Protein AF-C6GJY7-F1 (afdb_monomer_lite)

Structure (mmCIF, N/CA/C/O backbone):
data_AF-C6GJY7-F1
#
_entry.id   AF-C6GJY7-F1
#
loop_
_atom_site.grou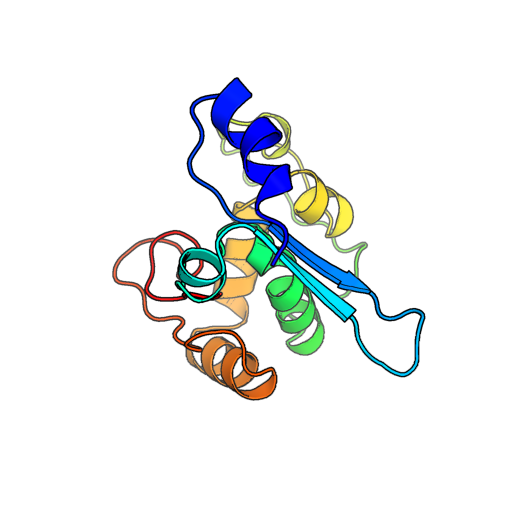p_PDB
_atom_site.id
_atom_site.type_symbol
_atom_site.label_atom_id
_atom_site.label_alt_id
_atom_site.label_comp_id
_atom_site.label_asym_id
_atom_site.label_entity_id
_atom_site.label_seq_id
_atom_site.pdbx_PDB_ins_code
_atom_site.Cartn_x
_atom_site.Cartn_y
_atom_site.Cartn_z
_atom_site.occupancy
_atom_site.B_iso_or_equiv
_atom_site.auth_seq_id
_atom_site.auth_comp_id
_atom_site.auth_asym_id
_atom_site.auth_atom_id
_atom_site.pdbx_PDB_model_num
ATOM 1 N N . GLU A 1 1 ? 12.214 -7.910 -22.370 1.00 93.56 1 GLU A N 1
ATOM 2 C CA . GLU A 1 1 ? 12.746 -6.709 -21.685 1.00 93.56 1 GLU A CA 1
ATOM 3 C C . GLU A 1 1 ? 12.557 -5.483 -22.582 1.00 93.56 1 GLU A C 1
ATOM 5 O O . GLU A 1 1 ? 12.608 -5.636 -23.795 1.00 93.56 1 GLU A O 1
ATOM 10 N N . ARG A 1 2 ? 12.294 -4.304 -22.004 1.00 96.69 2 ARG A N 1
ATOM 11 C CA . ARG A 1 2 ? 12.066 -3.007 -22.670 1.00 96.69 2 ARG A CA 1
ATOM 12 C C . ARG A 1 2 ? 13.124 -1.992 -22.242 1.00 96.69 2 ARG A C 1
ATOM 14 O O . ARG A 1 2 ? 12.848 -1.030 -21.528 1.00 96.69 2 ARG A O 1
ATOM 21 N N . SER A 1 3 ? 14.373 -2.240 -22.628 1.00 96.75 3 SER A N 1
ATOM 22 C CA . SER A 1 3 ? 15.509 -1.372 -22.282 1.00 96.75 3 SER A CA 1
ATOM 23 C C . SER A 1 3 ? 15.361 0.054 -22.837 1.00 96.75 3 SER A C 1
ATOM 25 O O . SER A 1 3 ? 15.892 0.997 -22.249 1.00 96.75 3 SER A O 1
ATOM 27 N N . ASP A 1 4 ? 14.575 0.224 -23.905 1.00 97.69 4 ASP A N 1
ATOM 28 C CA . ASP A 1 4 ? 14.211 1.503 -24.519 1.00 97.69 4 ASP A CA 1
ATOM 29 C C . ASP A 1 4 ? 13.449 2.449 -23.575 1.00 97.69 4 ASP A C 1
ATOM 31 O O . ASP A 1 4 ? 13.483 3.666 -23.761 1.00 97.69 4 ASP A O 1
ATOM 35 N N . TRP A 1 5 ? 12.806 1.926 -22.526 1.00 98.25 5 TRP A N 1
ATOM 36 C CA . TRP A 1 5 ? 12.093 2.730 -21.528 1.00 98.25 5 TRP A CA 1
ATOM 37 C C . TRP A 1 5 ? 13.011 3.451 -20.540 1.00 98.25 5 TRP A C 1
ATOM 39 O O . TRP A 1 5 ? 12.554 4.355 -19.842 1.00 98.25 5 TRP A O 1
ATOM 49 N N . ARG A 1 6 ? 14.316 3.136 -20.532 1.00 97.88 6 ARG A N 1
ATOM 50 C CA . ARG A 1 6 ? 15.324 3.829 -19.711 1.00 97.88 6 ARG A CA 1
ATOM 51 C C . ARG A 1 6 ? 15.226 5.347 -19.819 1.00 97.88 6 ARG A C 1
ATOM 53 O O . ARG A 1 6 ? 15.366 6.032 -18.810 1.00 97.88 6 ARG A O 1
ATOM 60 N N . LYS A 1 7 ? 14.956 5.858 -21.025 1.00 97.69 7 LYS A N 1
ATOM 61 C CA . LYS A 1 7 ? 14.865 7.296 -21.309 1.00 97.69 7 LYS A CA 1
ATOM 62 C C . LYS A 1 7 ? 13.899 8.032 -20.374 1.00 97.69 7 LYS A C 1
ATOM 64 O O . LYS A 1 7 ? 1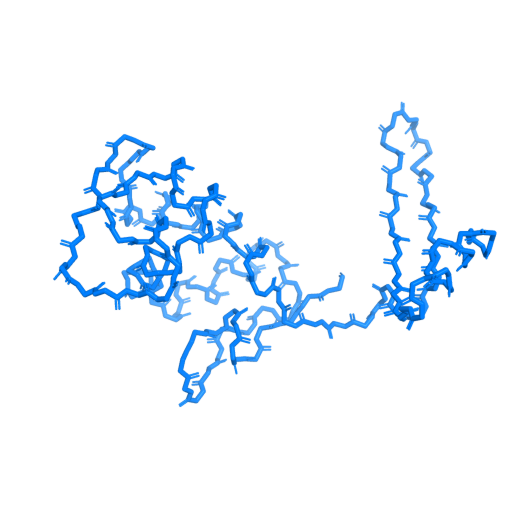4.258 9.091 -19.878 1.00 97.69 7 LYS A O 1
ATOM 69 N N . PHE A 1 8 ? 12.751 7.429 -20.050 1.00 97.56 8 PHE A N 1
ATOM 70 C CA . PHE A 1 8 ? 11.727 8.041 -19.196 1.00 97.56 8 PHE A CA 1
ATOM 71 C C . PHE A 1 8 ? 12.171 8.175 -17.736 1.00 97.56 8 PHE A C 1
ATOM 73 O O . PHE A 1 8 ? 11.722 9.070 -17.035 1.00 97.56 8 PHE A O 1
ATOM 80 N N . PHE A 1 9 ? 13.060 7.297 -17.264 1.00 97.75 9 PHE A N 1
ATOM 81 C CA . PHE A 1 9 ? 13.617 7.386 -15.913 1.00 97.75 9 PHE A CA 1
ATOM 82 C C . PHE A 1 9 ? 14.833 8.316 -15.875 1.00 97.75 9 PHE A C 1
ATOM 84 O O . PHE A 1 9 ? 14.979 9.111 -14.948 1.00 97.75 9 PHE A O 1
ATOM 91 N N . SER A 1 10 ? 15.700 8.239 -16.891 1.00 97.19 10 SER A N 1
ATOM 92 C CA . SER A 1 10 ? 16.905 9.069 -16.984 1.00 97.19 10 SER A CA 1
ATOM 93 C C . SER A 1 10 ? 16.596 10.560 -17.114 1.00 97.19 10 SER A C 1
ATOM 95 O O . SER A 1 10 ? 17.326 11.356 -16.531 1.00 97.19 10 SER A O 1
ATOM 97 N N . GLU A 1 11 ? 15.510 10.928 -17.799 1.00 97.88 11 GLU A N 1
ATOM 98 C CA . GLU A 1 11 ? 15.027 12.313 -17.908 1.00 97.88 11 GLU A CA 1
ATOM 99 C C . GLU A 1 11 ? 14.854 12.991 -16.537 1.00 97.88 11 GLU A C 1
ATOM 101 O O . GLU A 1 11 ? 15.215 14.152 -16.370 1.00 97.88 11 GLU A O 1
ATOM 106 N N . PHE A 1 12 ? 14.402 12.240 -15.530 1.00 97.75 12 PHE A N 1
ATOM 107 C CA . PHE A 1 12 ? 14.164 12.737 -14.170 1.00 97.75 12 PHE A CA 1
ATOM 108 C C . PHE A 1 12 ? 15.242 12.306 -13.167 1.00 97.75 12 PHE A C 1
ATOM 110 O O . PHE A 1 12 ? 15.030 12.395 -11.960 1.00 97.75 12 PHE A O 1
ATOM 117 N N . GLN A 1 13 ? 16.385 11.792 -13.641 1.00 97.81 13 GLN A N 1
ATOM 118 C CA . GLN A 1 13 ? 17.453 11.235 -12.795 1.00 97.81 13 GLN A CA 1
ATOM 119 C C . GLN A 1 13 ? 16.954 10.148 -11.818 1.00 97.81 13 GLN A C 1
ATOM 121 O O . GLN A 1 13 ? 17.523 9.926 -10.747 1.00 97.81 13 GLN A O 1
ATOM 126 N N . ALA A 1 14 ? 15.889 9.438 -12.193 1.00 97.31 14 ALA A N 1
ATOM 127 C CA . ALA A 1 14 ? 15.239 8.444 -11.357 1.00 97.31 14 ALA A CA 1
ATOM 128 C C . ALA A 1 14 ? 15.814 7.038 -11.587 1.00 97.31 14 ALA A C 1
ATOM 130 O O . ALA A 1 14 ? 16.240 6.674 -12.685 1.00 97.31 14 ALA A O 1
ATOM 131 N N . LYS A 1 15 ? 15.773 6.203 -10.542 1.00 96.50 15 LYS A N 1
ATOM 132 C CA . LYS A 1 15 ? 16.052 4.761 -10.624 1.00 96.50 15 LYS A CA 1
ATOM 133 C C . LYS A 1 15 ? 14.769 3.991 -10.335 1.00 96.50 15 LYS A C 1
ATOM 135 O O . LYS A 1 15 ? 14.312 3.967 -9.193 1.00 96.50 15 LYS A O 1
ATOM 140 N N . GLY A 1 16 ? 14.211 3.344 -11.351 1.00 96.69 16 GLY A N 1
ATOM 141 C CA . GLY A 1 16 ? 12.940 2.636 -11.245 1.00 96.69 16 GLY A CA 1
ATOM 142 C C . GLY A 1 16 ? 12.823 1.471 -12.218 1.00 96.69 16 GLY A C 1
ATOM 143 O O . GLY A 1 16 ? 13.732 1.191 -12.992 1.00 96.69 16 GLY A O 1
ATOM 144 N N . THR A 1 17 ? 11.695 0.782 -12.125 1.00 98.06 17 THR A N 1
ATOM 145 C CA . THR A 1 17 ? 11.286 -0.324 -12.993 1.00 98.06 17 THR A CA 1
ATOM 146 C C . THR A 1 17 ? 9.827 -0.093 -13.357 1.00 98.06 17 THR A C 1
ATOM 148 O O . THR A 1 17 ? 9.097 0.564 -12.613 1.00 98.06 17 THR A O 1
ATOM 151 N N . ILE A 1 18 ? 9.410 -0.608 -14.505 1.00 97.75 18 ILE A N 1
ATOM 152 C CA . ILE A 1 18 ? 8.001 -0.700 -14.867 1.00 97.75 18 ILE A CA 1
ATOM 153 C C . ILE A 1 18 ? 7.762 -2.088 -15.451 1.00 97.75 18 ILE A C 1
ATOM 155 O O . ILE A 1 18 ? 8.563 -2.599 -16.241 1.00 97.75 18 ILE A O 1
ATOM 159 N N . VAL A 1 19 ? 6.657 -2.686 -15.025 1.00 97.31 19 VAL A N 1
ATOM 160 C CA . VAL A 1 19 ? 6.171 -3.986 -15.469 1.00 97.31 19 VAL A CA 1
ATOM 161 C C . VAL A 1 19 ? 4.796 -3.756 -16.075 1.00 97.31 19 VAL A C 1
ATOM 163 O O . VAL A 1 19 ? 3.924 -3.179 -15.430 1.00 97.31 19 VAL A O 1
ATOM 166 N N . VAL A 1 20 ? 4.606 -4.191 -17.315 1.00 96.88 20 VAL A N 1
ATOM 167 C CA . VAL A 1 20 ? 3.308 -4.190 -17.990 1.00 96.88 20 VAL A CA 1
ATOM 168 C C . VAL A 1 20 ? 2.989 -5.625 -18.370 1.00 96.88 20 VAL A C 1
ATOM 170 O O . VAL A 1 20 ? 3.742 -6.255 -19.115 1.00 96.88 20 VAL A O 1
ATOM 173 N N . ALA A 1 21 ? 1.880 -6.124 -17.838 1.00 94.75 21 ALA A N 1
ATOM 174 C CA . ALA A 1 21 ? 1.296 -7.391 -18.234 1.00 94.75 21 ALA A CA 1
ATOM 175 C C . ALA A 1 21 ? 0.172 -7.112 -19.236 1.00 94.75 21 ALA A C 1
ATOM 177 O O . ALA A 1 21 ? -0.799 -6.433 -18.902 1.00 94.75 21 ALA A O 1
ATOM 178 N N . ASP A 1 22 ? 0.328 -7.583 -20.470 1.00 93.62 22 ASP A N 1
ATOM 179 C CA . ASP A 1 22 ? -0.725 -7.509 -21.477 1.00 93.62 22 ASP A CA 1
ATOM 180 C C . ASP A 1 22 ? -1.571 -8.785 -21.434 1.00 93.62 22 ASP A C 1
ATOM 182 O O . ASP A 1 22 ? -1.154 -9.836 -21.914 1.00 93.62 22 ASP A O 1
ATOM 186 N N . GLU A 1 23 ? -2.754 -8.678 -20.831 1.00 93.44 23 GLU A N 1
ATOM 187 C CA . GLU A 1 23 ? -3.694 -9.793 -20.636 1.00 93.44 23 GLU A CA 1
ATOM 188 C C . GLU A 1 23 ? -4.729 -9.909 -21.774 1.00 93.44 23 GLU A C 1
ATOM 190 O O . GLU A 1 23 ? -5.721 -10.622 -21.646 1.00 93.44 23 GLU A O 1
ATOM 195 N N . ARG A 1 24 ? -4.567 -9.166 -22.881 1.00 92.31 24 ARG A N 1
ATOM 196 C CA . ARG A 1 24 ? -5.533 -9.180 -24.000 1.00 92.31 24 ARG A CA 1
ATOM 197 C C . ARG A 1 24 ? -5.386 -10.404 -24.905 1.00 92.31 24 ARG A C 1
ATOM 199 O O . ARG A 1 24 ? -6.323 -10.738 -25.625 1.00 92.31 24 ARG A O 1
ATOM 206 N N . GLN A 1 25 ? -4.205 -11.014 -24.918 1.00 85.00 25 GLN A N 1
ATOM 207 C CA . GLN A 1 25 ? -3.857 -12.167 -25.750 1.00 85.00 25 GLN A CA 1
ATOM 208 C C . GLN A 1 25 ? -3.764 -13.429 -24.882 1.00 85.00 25 GLN A C 1
ATOM 210 O O . GLN A 1 25 ? -3.520 -13.347 -23.679 1.00 85.00 25 GLN A O 1
ATOM 215 N N . ALA A 1 26 ? -3.943 -14.605 -25.493 1.00 78.56 26 ALA A N 1
ATOM 216 C CA . ALA A 1 26 ? -3.796 -15.882 -24.789 1.00 78.56 26 ALA A CA 1
ATOM 217 C C . ALA A 1 26 ? -2.343 -16.134 -24.344 1.00 78.56 26 ALA A C 1
ATOM 219 O O . ALA A 1 26 ? -2.108 -16.770 -23.315 1.00 78.56 26 ALA A O 1
ATOM 220 N N . ASP A 1 27 ? -1.366 -15.615 -25.092 1.00 80.00 27 ASP A N 1
ATOM 221 C CA . ASP A 1 27 ? 0.022 -15.521 -24.669 1.00 80.00 27 ASP A CA 1
ATOM 222 C C . ASP A 1 27 ? 0.241 -14.213 -23.897 1.00 80.00 27 ASP A C 1
ATOM 224 O O . ASP A 1 27 ? 0.366 -13.122 -24.448 1.00 80.00 27 ASP A O 1
ATOM 228 N N . ARG A 1 28 ? 0.289 -14.326 -22.570 1.00 80.75 28 ARG A N 1
ATOM 229 C CA . ARG A 1 28 ? 0.553 -13.193 -21.683 1.00 80.75 28 ARG A CA 1
ATOM 230 C C . ARG A 1 28 ? 1.922 -12.581 -21.990 1.00 80.75 28 ARG A C 1
ATOM 232 O O . ARG A 1 28 ? 2.960 -13.104 -21.574 1.00 80.75 28 ARG A O 1
ATOM 239 N N . ALA A 1 29 ? 1.934 -11.445 -22.679 1.00 88.75 29 ALA A N 1
ATOM 240 C CA . ALA A 1 29 ? 3.163 -10.719 -22.955 1.00 88.75 29 ALA A CA 1
ATOM 241 C C . ALA A 1 29 ? 3.556 -9.870 -21.736 1.00 88.75 29 ALA A C 1
ATOM 243 O O . ALA A 1 29 ? 2.857 -8.932 -21.350 1.00 88.75 29 ALA A O 1
ATOM 244 N N . MET A 1 30 ? 4.711 -10.185 -21.141 1.00 94.06 30 MET A N 1
ATOM 245 C CA . MET A 1 30 ? 5.296 -9.414 -20.041 1.00 94.06 30 MET A CA 1
ATOM 246 C C . MET A 1 30 ? 6.368 -8.458 -20.565 1.00 94.06 30 MET A C 1
ATOM 248 O O . MET A 1 30 ? 7.460 -8.862 -20.979 1.00 94.06 30 MET A O 1
ATOM 252 N N . LEU A 1 31 ? 6.077 -7.163 -20.514 1.00 95.88 31 LEU A N 1
ATOM 253 C CA . LEU A 1 31 ? 6.996 -6.097 -20.895 1.00 95.88 31 LEU A CA 1
ATOM 254 C C . LEU A 1 31 ? 7.614 -5.499 -19.629 1.00 95.88 31 LEU A C 1
ATOM 256 O O . LEU A 1 31 ? 6.912 -4.937 -18.794 1.00 95.88 31 LEU A O 1
ATOM 260 N N . VAL A 1 32 ? 8.933 -5.624 -19.476 1.00 97.75 32 VAL A N 1
ATOM 261 C CA . VAL A 1 32 ? 9.636 -5.236 -18.241 1.00 97.75 32 VAL A CA 1
ATOM 262 C C . VAL A 1 32 ? 10.848 -4.373 -18.554 1.00 97.75 32 VAL A C 1
ATOM 264 O O . VAL A 1 32 ? 11.679 -4.772 -19.370 1.00 97.75 32 VAL A O 1
ATOM 267 N N . PHE A 1 33 ? 10.981 -3.237 -17.872 1.00 98.31 33 PHE A N 1
ATOM 268 C CA . PHE A 1 33 ? 12.217 -2.454 -17.799 1.00 98.31 33 PHE A CA 1
ATOM 269 C C . PHE A 1 33 ? 12.887 -2.656 -16.437 1.00 98.31 33 PHE A C 1
ATOM 271 O O . PHE A 1 33 ? 12.215 -2.540 -15.419 1.00 98.31 33 PHE A O 1
ATOM 278 N N . ASP A 1 34 ? 14.193 -2.935 -16.415 1.00 97.75 34 ASP A N 1
ATOM 279 C CA . ASP A 1 34 ? 14.949 -3.328 -15.212 1.00 97.75 34 ASP A CA 1
ATOM 280 C C . ASP A 1 34 ? 14.345 -4.570 -14.511 1.00 97.75 34 ASP A C 1
ATOM 282 O O . ASP A 1 34 ? 13.736 -4.477 -13.438 1.00 97.75 34 ASP A O 1
ATOM 286 N N . PRO A 1 35 ? 14.488 -5.768 -15.118 1.00 97.19 35 PRO A N 1
ATOM 287 C CA . PRO A 1 35 ? 13.931 -6.999 -14.563 1.00 97.19 35 PRO A CA 1
ATOM 288 C C . PRO A 1 35 ? 14.554 -7.390 -13.218 1.00 97.19 35 PRO A C 1
ATOM 290 O O . PRO A 1 35 ? 13.906 -8.075 -12.426 1.00 97.19 35 PRO A O 1
ATOM 293 N N . VAL A 1 36 ? 15.783 -6.952 -12.929 1.00 97.31 36 VAL A N 1
ATOM 294 C CA . VAL A 1 36 ? 16.429 -7.190 -11.631 1.00 97.31 36 VAL A CA 1
ATOM 295 C C . VAL A 1 36 ? 15.683 -6.433 -10.539 1.00 97.31 36 VAL A C 1
ATOM 29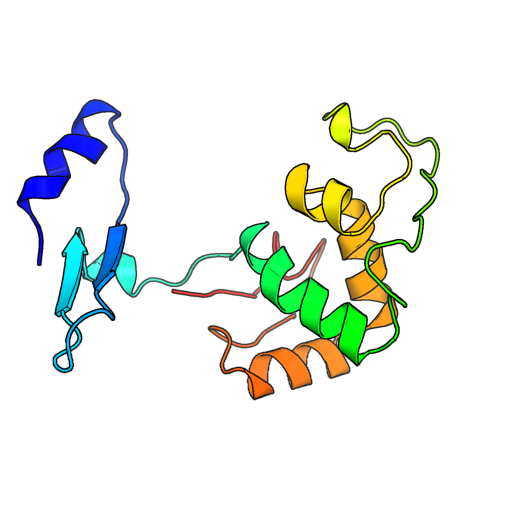7 O O . VAL A 1 36 ? 15.301 -7.032 -9.533 1.00 97.31 36 VAL A O 1
ATOM 300 N N . ARG A 1 37 ? 15.402 -5.141 -10.748 1.00 97.88 37 ARG A N 1
ATOM 301 C CA . ARG A 1 37 ? 14.625 -4.351 -9.790 1.00 97.88 37 ARG A CA 1
ATOM 302 C C . ARG A 1 37 ? 13.174 -4.817 -9.692 1.00 97.88 37 ARG A C 1
ATOM 304 O O . ARG A 1 37 ? 12.649 -4.807 -8.585 1.00 97.88 37 ARG A O 1
ATOM 311 N N . SER A 1 38 ? 12.559 -5.279 -10.786 1.00 97.69 38 SER A N 1
ATOM 312 C CA . SER A 1 38 ? 11.178 -5.803 -10.762 1.00 97.69 38 SER A CA 1
ATOM 313 C C . SER A 1 38 ? 10.978 -6.984 -9.804 1.00 97.69 38 SER A C 1
ATOM 315 O O . SER A 1 38 ? 9.880 -7.203 -9.321 1.00 97.69 38 SER A O 1
ATOM 317 N N . LYS A 1 39 ? 12.045 -7.731 -9.494 1.00 97.62 39 LYS A N 1
ATOM 318 C CA . LYS A 1 39 ? 12.019 -8.876 -8.570 1.00 97.62 39 LYS A CA 1
ATOM 319 C C . LYS A 1 39 ? 12.443 -8.509 -7.148 1.00 97.62 39 LYS A C 1
ATOM 321 O O . LYS A 1 39 ? 12.446 -9.360 -6.261 1.00 97.62 39 LYS A O 1
ATOM 326 N N . LYS A 1 40 ? 12.870 -7.264 -6.921 1.00 98.38 40 LYS A N 1
ATOM 327 C CA . LYS A 1 40 ? 13.277 -6.796 -5.599 1.00 98.38 40 LYS A CA 1
ATOM 328 C C . LYS A 1 40 ? 12.039 -6.367 -4.826 1.00 98.38 40 LYS A C 1
ATOM 330 O O . LYS A 1 40 ? 11.285 -5.520 -5.288 1.00 98.38 40 LYS A O 1
ATOM 335 N N . ARG A 1 41 ? 11.865 -6.925 -3.628 1.00 98.06 41 ARG A N 1
ATOM 336 C CA . ARG A 1 41 ? 10.746 -6.575 -2.753 1.00 98.06 41 ARG A CA 1
ATOM 337 C C . ARG A 1 41 ? 10.970 -5.225 -2.072 1.00 98.06 41 ARG A C 1
ATOM 339 O O . ARG A 1 41 ? 12.084 -4.923 -1.639 1.00 98.06 41 ARG A O 1
ATOM 346 N N . TYR A 1 42 ? 9.900 -4.452 -1.955 1.00 98.06 42 TYR A N 1
ATOM 347 C CA . TYR A 1 42 ? 9.838 -3.169 -1.257 1.00 98.06 42 TYR A CA 1
ATOM 348 C C . TYR A 1 42 ? 8.613 -3.128 -0.344 1.00 98.06 42 TYR A C 1
ATOM 350 O O . TYR A 1 42 ? 7.662 -3.884 -0.553 1.00 98.06 42 TYR A O 1
ATOM 358 N N . SER A 1 43 ? 8.625 -2.222 0.638 1.00 97.94 43 SER A N 1
ATOM 359 C CA . SER A 1 43 ? 7.418 -1.888 1.397 1.00 97.94 43 SER A CA 1
ATOM 360 C C . SER A 1 43 ? 6.306 -1.476 0.420 1.00 97.94 43 SER A C 1
ATOM 362 O O . SER A 1 43 ? 6.555 -0.635 -0.454 1.00 97.94 43 SER A O 1
ATOM 364 N N . PRO A 1 44 ? 5.098 -2.064 0.511 1.00 98.38 44 PRO A N 1
ATOM 365 C CA . PRO A 1 44 ? 4.006 -1.723 -0.395 1.00 98.38 44 PRO A CA 1
ATOM 366 C C . PRO A 1 44 ? 3.481 -0.301 -0.157 1.00 98.38 44 PRO A C 1
ATOM 368 O O . PRO A 1 44 ? 2.844 0.277 -1.046 1.00 98.38 44 PRO A O 1
ATOM 371 N N . ALA A 1 45 ? 3.719 0.269 1.029 1.00 98.44 45 ALA A N 1
ATOM 372 C CA . ALA A 1 45 ? 3.167 1.545 1.452 1.00 98.44 45 ALA A CA 1
ATOM 373 C C . ALA A 1 45 ? 1.659 1.613 1.141 1.00 98.44 45 ALA A C 1
ATOM 375 O O . ALA A 1 45 ? 0.898 0.676 1.386 1.00 98.44 45 ALA A O 1
ATOM 376 N N . SER A 1 46 ? 1.200 2.715 0.552 1.00 98.31 46 SER A N 1
ATOM 377 C CA . SER A 1 46 ? -0.226 2.926 0.292 1.00 98.31 46 SER A CA 1
ATOM 378 C C . SER A 1 46 ? -0.830 2.030 -0.793 1.00 98.31 46 SER A C 1
ATOM 380 O O . SER A 1 46 ? -2.053 1.977 -0.884 1.00 98.31 46 SER A O 1
ATOM 382 N N . THR A 1 47 ? -0.035 1.280 -1.567 1.00 98.62 47 THR A N 1
ATOM 383 C CA . THR A 1 47 ? -0.597 0.271 -2.489 1.00 98.62 47 THR A CA 1
ATOM 384 C C . THR A 1 47 ? -1.290 -0.866 -1.728 1.00 98.62 47 THR A C 1
ATOM 386 O O . THR A 1 47 ? -2.258 -1.442 -2.221 1.00 98.62 47 THR A O 1
ATOM 389 N N . PHE A 1 48 ? -0.889 -1.107 -0.471 1.00 98.69 48 PHE A N 1
ATOM 390 C CA . PHE A 1 48 ? -1.502 -2.103 0.409 1.00 98.69 48 PHE A CA 1
ATOM 391 C C . PHE A 1 48 ? -2.963 -1.796 0.767 1.00 98.69 48 PHE A C 1
ATOM 393 O O . PHE A 1 48 ? -3.704 -2.689 1.166 1.00 98.69 48 PHE A O 1
ATOM 400 N N . LYS A 1 49 ? -3.429 -0.557 0.572 1.00 98.75 49 LYS A N 1
ATOM 401 C CA . LYS A 1 49 ? -4.832 -0.187 0.804 1.00 98.75 49 LYS A CA 1
ATOM 402 C C . LYS A 1 49 ? -5.814 -1.045 -0.004 1.00 98.75 49 LYS A C 1
ATOM 404 O O . LYS A 1 49 ? -6.936 -1.258 0.449 1.00 98.75 49 LYS A O 1
ATOM 409 N N . ILE A 1 50 ? -5.390 -1.574 -1.155 1.00 98.75 50 ILE A N 1
ATOM 410 C CA . ILE A 1 50 ? -6.199 -2.472 -1.990 1.00 98.75 50 ILE A CA 1
ATOM 411 C C . ILE A 1 50 ? -6.524 -3.777 -1.236 1.00 98.75 50 ILE A C 1
ATOM 413 O O . ILE A 1 50 ? -7.694 -3.971 -0.898 1.00 98.75 50 ILE A O 1
ATOM 417 N N . PRO A 1 51 ? -5.553 -4.656 -0.901 1.00 98.50 51 PRO A N 1
ATOM 418 C CA . PRO A 1 51 ? -5.854 -5.863 -0.131 1.00 98.50 51 PRO A CA 1
ATOM 419 C C . PRO A 1 51 ? -6.387 -5.547 1.271 1.00 98.50 51 PRO A C 1
ATOM 421 O O . PRO A 1 51 ? -7.282 -6.240 1.742 1.00 98.50 51 PRO A O 1
ATOM 424 N N . HIS A 1 52 ? -5.921 -4.476 1.921 1.00 98.62 52 HIS A N 1
ATOM 425 C CA . HIS A 1 52 ? -6.377 -4.130 3.268 1.00 98.62 52 HIS A CA 1
ATOM 426 C C . HIS A 1 52 ? -7.880 -3.798 3.313 1.00 98.62 52 HIS A C 1
ATOM 428 O O . HIS A 1 52 ? -8.563 -4.200 4.250 1.00 98.62 52 HIS A O 1
ATOM 434 N N . THR A 1 53 ? -8.421 -3.151 2.273 1.00 98.69 53 THR A N 1
ATOM 435 C CA . THR A 1 53 ? -9.872 -2.913 2.150 1.00 98.69 53 THR A CA 1
ATOM 436 C C . THR A 1 53 ? -10.647 -4.223 2.015 1.00 98.69 53 THR A C 1
ATOM 438 O O . THR A 1 53 ? -11.674 -4.396 2.667 1.00 98.69 53 THR A O 1
ATOM 441 N N . LEU A 1 54 ? -10.141 -5.174 1.220 1.00 98.69 54 LEU A N 1
ATOM 442 C CA . LEU A 1 54 ? -10.754 -6.501 1.094 1.00 98.69 54 LEU A CA 1
ATOM 443 C C . LEU A 1 54 ? -10.754 -7.241 2.437 1.00 98.69 54 LEU A C 1
ATOM 445 O O . LEU A 1 54 ? -11.749 -7.867 2.792 1.00 98.69 54 LEU A O 1
ATOM 449 N N . PHE A 1 55 ? -9.663 -7.141 3.200 1.00 98.56 55 PHE A N 1
ATOM 450 C CA . PHE A 1 55 ? -9.562 -7.765 4.520 1.00 98.56 55 PHE A CA 1
ATOM 451 C C . PHE A 1 55 ? -10.519 -7.116 5.515 1.00 98.56 55 PHE A C 1
ATOM 453 O O . PHE A 1 55 ? -11.145 -7.826 6.292 1.00 98.56 55 PHE A O 1
ATOM 460 N N . ALA A 1 56 ? -10.660 -5.789 5.482 1.00 98.62 56 ALA A N 1
ATOM 461 C CA . ALA A 1 56 ? -11.566 -5.062 6.362 1.00 98.62 56 ALA A CA 1
ATOM 462 C C . ALA A 1 56 ? -13.035 -5.431 6.101 1.00 98.62 56 ALA A C 1
ATOM 464 O O . ALA A 1 56 ? -13.777 -5.661 7.054 1.00 98.62 56 ALA A O 1
ATOM 465 N N . LEU A 1 57 ? -13.432 -5.547 4.828 1.00 98.62 57 LEU A N 1
ATOM 466 C CA . LEU A 1 57 ? -14.773 -5.988 4.432 1.00 98.62 57 LEU A CA 1
ATOM 467 C C . LEU A 1 57 ? -15.038 -7.438 4.863 1.00 98.62 57 LEU A C 1
ATOM 469 O O . LEU A 1 57 ? -16.028 -7.706 5.537 1.00 98.62 57 LEU A O 1
ATOM 473 N N . ASP A 1 58 ? -14.133 -8.370 4.540 1.00 98.50 58 ASP A N 1
ATOM 474 C CA . ASP A 1 58 ? -14.278 -9.789 4.911 1.00 98.50 58 ASP A CA 1
ATOM 475 C C . ASP A 1 58 ? -14.261 -9.990 6.435 1.00 98.50 58 ASP A C 1
ATOM 477 O O . ASP A 1 58 ? -14.946 -10.857 6.976 1.00 98.50 58 ASP A O 1
ATOM 481 N N . ALA A 1 59 ? -13.503 -9.161 7.155 1.00 97.94 59 ALA A N 1
ATOM 482 C CA . ALA A 1 59 ? -13.436 -9.211 8.603 1.00 97.94 59 ALA A CA 1
ATOM 483 C C . ALA A 1 59 ? -14.626 -8.560 9.314 1.00 97.94 59 ALA A C 1
ATOM 485 O O . ALA A 1 59 ? -14.737 -8.752 10.524 1.00 97.94 59 ALA A O 1
ATOM 486 N N . GLY A 1 60 ? -15.473 -7.810 8.602 1.00 97.81 60 GLY A N 1
ATOM 487 C CA . GLY A 1 60 ? -16.534 -6.997 9.196 1.00 97.81 60 GLY A CA 1
ATOM 488 C C . GLY A 1 60 ? -16.035 -5.734 9.910 1.00 97.81 60 GLY A C 1
ATOM 489 O O . GLY A 1 60 ? -16.810 -5.100 10.618 1.00 97.81 60 GLY A O 1
ATOM 490 N N . ALA A 1 61 ? -14.768 -5.345 9.718 1.00 97.94 61 ALA A N 1
ATOM 491 C CA . ALA A 1 61 ? -14.202 -4.105 10.265 1.00 97.94 61 ALA A CA 1
ATOM 492 C C . ALA A 1 61 ? -14.801 -2.848 9.608 1.00 97.94 61 ALA A C 1
ATOM 494 O O . ALA A 1 61 ? -14.769 -1.749 10.163 1.00 97.94 61 ALA A O 1
ATOM 495 N N . VAL A 1 62 ? -15.363 -3.018 8.413 1.00 98.38 62 VAL A N 1
ATOM 496 C CA . VAL A 1 62 ? -16.189 -2.033 7.723 1.00 98.38 62 VAL A CA 1
ATOM 497 C C . VAL A 1 62 ? -17.383 -2.746 7.102 1.00 98.38 62 VAL A C 1
ATOM 499 O O . VAL A 1 62 ? -17.240 -3.825 6.530 1.00 98.38 62 VAL A O 1
ATOM 502 N N . ARG A 1 63 ? -18.568 -2.148 7.230 1.00 98.25 63 ARG A N 1
ATOM 503 C CA . ARG A 1 63 ? -19.819 -2.707 6.710 1.00 98.25 63 ARG A CA 1
ATOM 504 C C . ARG A 1 63 ? -19.887 -2.629 5.187 1.00 98.25 63 ARG A C 1
ATOM 506 O O . ARG A 1 63 ? -20.219 -3.610 4.536 1.00 98.25 63 ARG A O 1
ATOM 513 N N . ASP A 1 64 ? -19.627 -1.445 4.648 1.00 98.44 64 ASP A N 1
ATOM 514 C CA . ASP A 1 64 ? -19.744 -1.106 3.232 1.00 98.44 64 ASP A CA 1
ATOM 515 C C . ASP A 1 64 ? -18.972 0.188 2.937 1.00 98.44 64 ASP A C 1
ATOM 517 O O . ASP A 1 64 ? -18.414 0.831 3.831 1.00 98.44 64 ASP A O 1
ATOM 521 N N . GLU A 1 65 ? -18.944 0.595 1.673 1.00 98.19 65 GLU A N 1
ATOM 522 C CA . GLU A 1 65 ? -18.271 1.809 1.227 1.00 98.19 65 GLU A CA 1
ATOM 523 C C . GLU A 1 65 ? -18.905 3.114 1.716 1.00 98.19 65 GLU A C 1
ATOM 525 O O . GLU A 1 65 ? -18.285 4.160 1.538 1.00 98.19 65 GLU A O 1
ATOM 530 N N . PHE A 1 66 ? -20.098 3.064 2.317 1.00 98.44 66 PHE A N 1
ATOM 531 C CA . PHE A 1 66 ? -20.836 4.226 2.818 1.00 98.44 66 PHE A CA 1
ATOM 532 C C . PHE A 1 66 ? -20.677 4.433 4.327 1.00 98.44 66 PHE A C 1
ATOM 534 O O . PHE A 1 66 ? -21.152 5.436 4.867 1.00 98.44 66 PHE A O 1
ATOM 541 N N . GLN A 1 67 ? -20.045 3.497 5.039 1.00 98.75 67 GLN A N 1
ATOM 542 C CA . GLN A 1 67 ? -19.736 3.680 6.450 1.00 98.75 67 GLN A CA 1
ATOM 543 C C . GLN A 1 67 ? -18.829 4.902 6.639 1.00 98.75 67 GLN A C 1
ATOM 545 O O . GLN A 1 67 ? -17.749 4.989 6.059 1.00 98.75 67 GLN A O 1
ATOM 550 N N . ILE A 1 68 ? -19.270 5.820 7.503 1.00 98.69 68 ILE A N 1
ATOM 551 C CA . ILE A 1 68 ? -18.521 7.027 7.842 1.00 98.69 68 ILE A CA 1
ATOM 552 C C . ILE A 1 68 ? -17.591 6.761 9.026 1.00 98.69 68 ILE A C 1
ATOM 554 O O . ILE A 1 68 ? -18.039 6.389 10.113 1.00 98.69 68 ILE A O 1
ATOM 558 N N . PHE A 1 69 ? -16.307 7.036 8.826 1.00 98.62 69 PHE A N 1
ATOM 559 C CA . PHE A 1 69 ? -15.286 7.141 9.859 1.00 98.62 69 PHE A CA 1
ATOM 560 C C . PHE A 1 69 ? -15.171 8.606 10.269 1.00 98.62 69 PHE A C 1
ATOM 562 O O . PHE A 1 69 ? -14.770 9.452 9.466 1.00 98.62 69 PHE A O 1
ATOM 569 N N . ARG A 1 70 ? -15.559 8.918 11.508 1.00 98.62 70 ARG A N 1
ATOM 570 C CA . ARG A 1 70 ? -15.512 10.290 12.018 1.00 98.62 70 ARG A CA 1
ATOM 571 C C . ARG A 1 70 ? -14.076 10.717 12.275 1.00 98.62 70 ARG A C 1
ATOM 573 O O . ARG A 1 70 ? -13.299 9.959 12.852 1.00 98.62 70 ARG A O 1
ATOM 580 N N . TRP A 1 71 ? -13.743 11.929 11.854 1.00 98.56 71 TRP A N 1
ATOM 581 C CA . TRP A 1 71 ? -12.457 12.533 12.146 1.00 98.56 71 TRP A CA 1
ATOM 582 C C . TRP A 1 71 ? -12.325 12.805 13.645 1.00 98.56 71 TRP A C 1
ATOM 584 O O . TRP A 1 71 ? -13.250 13.278 14.301 1.00 98.56 71 TRP A O 1
ATOM 594 N N . ASP A 1 72 ? -11.143 12.520 14.176 1.00 97.50 72 ASP A N 1
ATOM 595 C CA . ASP A 1 72 ? -10.783 12.694 15.584 1.00 97.50 72 ASP A CA 1
ATOM 596 C C . ASP A 1 72 ? -10.452 14.148 15.965 1.00 97.50 72 ASP A C 1
ATOM 598 O O . ASP A 1 72 ? -10.131 14.428 17.118 1.00 97.50 72 ASP A O 1
ATOM 602 N N . GLY A 1 73 ? -10.501 15.079 15.008 1.00 97.88 73 GLY A N 1
ATOM 603 C CA . GLY A 1 73 ? -10.113 16.476 15.208 1.00 97.88 73 GLY A CA 1
ATOM 604 C C . GLY A 1 73 ? -8.598 16.711 15.204 1.00 97.88 73 GLY A C 1
ATOM 605 O O . GLY A 1 73 ? -8.159 17.856 15.319 1.00 97.88 73 GLY A O 1
ATOM 606 N N . VAL A 1 74 ? -7.775 15.666 15.042 1.00 97.88 74 VAL A N 1
ATOM 607 C CA . VAL A 1 74 ? -6.315 15.800 14.982 1.00 97.88 74 VAL A CA 1
ATOM 608 C C . VAL A 1 74 ? -5.914 16.318 13.606 1.00 97.88 74 VAL A C 1
ATOM 610 O O . VAL A 1 74 ? -6.111 15.651 12.586 1.00 97.88 74 VAL A O 1
ATOM 613 N N . ASN A 1 75 ? -5.329 17.516 13.582 1.00 97.56 75 ASN A N 1
ATOM 614 C CA . ASN A 1 75 ? -4.832 18.139 12.363 1.00 97.56 75 ASN A CA 1
ATOM 615 C C . ASN A 1 75 ? -3.539 17.453 11.892 1.00 97.56 75 ASN A C 1
ATOM 617 O O . ASN A 1 75 ? -2.490 17.560 12.526 1.00 97.56 75 ASN A O 1
ATOM 621 N N . ARG A 1 76 ? -3.634 16.747 10.766 1.00 96.94 76 ARG A N 1
ATOM 622 C CA . ARG A 1 76 ? -2.537 16.072 10.070 1.00 96.94 76 ARG A CA 1
ATOM 623 C C . ARG A 1 76 ? -2.035 16.946 8.920 1.00 96.94 76 ARG A C 1
ATOM 625 O O . ARG A 1 76 ? -2.777 17.752 8.365 1.00 96.94 76 ARG A O 1
ATOM 632 N N . GLY A 1 77 ? -0.777 16.761 8.520 1.00 96.06 77 GLY A N 1
ATOM 633 C CA . GLY A 1 77 ? -0.108 17.638 7.545 1.00 96.06 77 GLY A CA 1
ATOM 634 C C . GLY A 1 77 ? -0.751 17.700 6.151 1.00 96.06 77 GLY A C 1
ATOM 635 O O . GLY A 1 77 ? -0.522 18.659 5.419 1.00 96.06 77 GLY A O 1
ATOM 636 N N . PHE A 1 78 ? -1.572 16.713 5.777 1.00 96.94 78 PHE A N 1
ATOM 637 C CA . PHE A 1 78 ? -2.326 16.722 4.526 1.00 96.94 78 PHE A CA 1
ATOM 638 C C . PHE A 1 78 ? -3.807 17.012 4.783 1.00 96.94 78 PHE A C 1
ATOM 640 O O . PHE A 1 78 ? -4.501 16.221 5.419 1.00 96.94 78 PHE A O 1
ATOM 647 N N . ALA A 1 79 ? -4.311 18.115 4.222 1.00 97.00 79 ALA A N 1
ATOM 648 C CA . ALA A 1 79 ? -5.674 18.593 4.461 1.00 97.00 79 ALA A CA 1
ATOM 649 C C . ALA A 1 79 ? -6.760 17.544 4.161 1.00 97.00 79 ALA A C 1
ATOM 651 O O . ALA A 1 79 ? -7.755 17.469 4.876 1.00 97.00 79 ALA A O 1
ATOM 652 N N . GLY A 1 80 ? -6.555 16.682 3.156 1.00 97.19 80 GLY A N 1
ATOM 653 C CA . GLY A 1 80 ? -7.517 15.633 2.804 1.00 97.19 80 GLY A CA 1
ATOM 654 C C . GLY A 1 80 ? -7.728 14.566 3.888 1.00 97.19 80 GLY A C 1
ATOM 655 O O . GLY A 1 80 ? -8.721 13.838 3.819 1.00 97.19 80 GLY A O 1
ATOM 656 N N . HIS A 1 81 ? -6.836 14.480 4.885 1.00 98.25 81 HIS A N 1
ATOM 657 C CA . HIS A 1 81 ? -6.964 13.586 6.043 1.00 98.25 81 HIS A CA 1
ATOM 658 C C . HIS A 1 81 ? -7.785 14.192 7.189 1.00 98.25 81 HIS A C 1
ATOM 660 O O . HIS A 1 81 ? -8.191 13.448 8.077 1.00 98.25 81 HIS A O 1
ATOM 666 N N . ASN A 1 82 ? -8.040 15.503 7.176 1.00 98.38 82 ASN A N 1
ATOM 667 C CA . ASN A 1 82 ? -8.626 16.252 8.296 1.00 98.38 82 ASN A CA 1
ATOM 668 C C . ASN A 1 82 ? -10.133 16.456 8.120 1.00 98.38 82 ASN A C 1
ATOM 670 O O . ASN A 1 82 ? -10.639 17.576 8.134 1.00 98.38 82 ASN A O 1
ATOM 674 N N . GLN A 1 83 ? -10.830 15.360 7.856 1.00 98.56 83 GLN A N 1
ATOM 675 C CA . GLN A 1 83 ? -12.264 15.328 7.596 1.00 98.56 83 GLN A CA 1
ATOM 676 C C . GLN A 1 83 ? -12.768 13.902 7.774 1.00 98.56 83 GLN A C 1
ATOM 678 O O . GLN A 1 83 ? -11.984 12.952 7.654 1.00 98.56 83 GLN A O 1
ATOM 683 N N . ASP A 1 84 ? -14.067 13.766 8.021 1.00 98.81 84 ASP A N 1
ATOM 684 C CA . ASP A 1 84 ? -14.744 12.474 7.998 1.00 98.81 84 ASP A CA 1
ATOM 685 C C . ASP A 1 84 ? -14.469 11.748 6.677 1.00 98.81 84 ASP A C 1
ATOM 687 O O . ASP A 1 84 ? -14.337 12.369 5.619 1.00 98.81 84 ASP A O 1
ATOM 691 N N . GLN A 1 85 ? -14.367 10.426 6.745 1.00 98.75 85 GLN A N 1
ATOM 692 C CA . GLN A 1 85 ? -14.032 9.598 5.592 1.00 98.75 85 GLN A CA 1
ATOM 693 C C . GLN A 1 85 ? -15.081 8.522 5.367 1.00 98.75 85 GLN A C 1
ATOM 695 O O . GLN A 1 85 ? -15.686 8.027 6.312 1.00 98.75 85 GLN A O 1
ATOM 700 N N . ASP A 1 86 ? -15.211 8.102 4.119 1.00 98.75 86 ASP A N 1
ATOM 701 C CA . ASP A 1 86 ? -15.766 6.810 3.732 1.00 98.75 86 ASP A CA 1
ATOM 702 C C . ASP A 1 86 ? -14.658 5.978 3.043 1.00 98.75 86 ASP A C 1
ATOM 704 O O . ASP A 1 86 ? -13.512 6.433 2.927 1.00 98.75 86 ASP A O 1
ATOM 708 N N . LEU A 1 87 ? -14.942 4.753 2.577 1.00 98.44 87 LEU A N 1
ATOM 709 C CA . LEU A 1 87 ? -13.906 3.953 1.894 1.00 98.44 87 LEU A CA 1
ATOM 710 C C . LEU A 1 87 ? -13.394 4.631 0.614 1.00 98.44 87 LEU A C 1
ATOM 712 O O . LEU A 1 87 ? -12.209 4.524 0.279 1.00 98.44 87 LEU A O 1
ATOM 716 N N . ARG A 1 88 ? -14.264 5.355 -0.099 1.00 98.12 88 ARG A N 1
ATOM 717 C CA . ARG A 1 88 ? -13.925 6.021 -1.359 1.00 98.12 88 ARG A CA 1
ATOM 718 C C . ARG A 1 88 ? -12.961 7.177 -1.119 1.00 98.12 88 ARG A C 1
ATOM 720 O O . ARG A 1 88 ? -11.958 7.285 -1.829 1.00 98.12 88 ARG A O 1
ATOM 727 N N . SER A 1 89 ? -13.242 8.035 -0.144 1.00 98.56 89 SER A N 1
ATOM 728 C CA . SER A 1 89 ? -12.394 9.168 0.212 1.00 98.56 89 SER A CA 1
ATOM 729 C C . SER A 1 89 ? -11.096 8.689 0.859 1.00 98.56 89 SER A C 1
ATOM 731 O O . SER A 1 89 ? -10.029 9.174 0.483 1.00 98.56 89 SER A O 1
ATOM 733 N N . ALA A 1 90 ? -11.152 7.678 1.735 1.00 98.56 90 ALA A N 1
ATOM 734 C CA . ALA A 1 90 ? -9.973 7.125 2.393 1.00 98.56 90 ALA A CA 1
ATOM 735 C C . ALA A 1 90 ? -8.994 6.493 1.395 1.00 98.56 90 ALA A C 1
ATOM 737 O O . ALA A 1 90 ? -7.782 6.695 1.502 1.00 98.56 90 ALA A O 1
ATOM 738 N N . MET A 1 91 ? -9.496 5.758 0.395 1.00 98.38 91 MET A N 1
ATOM 739 C CA . MET A 1 91 ? -8.654 5.207 -0.667 1.00 98.38 91 MET A CA 1
ATOM 740 C C . MET A 1 91 ? -8.105 6.307 -1.586 1.00 98.38 91 MET A C 1
ATOM 742 O O . MET A 1 91 ? -6.901 6.338 -1.837 1.00 98.38 91 MET A O 1
ATOM 746 N N . ARG A 1 92 ? -8.949 7.247 -2.037 1.00 97.88 92 ARG A N 1
ATOM 747 C CA . ARG A 1 92 ? -8.549 8.342 -2.942 1.00 97.88 92 ARG A CA 1
ATOM 748 C C . ARG A 1 92 ? -7.496 9.267 -2.333 1.00 97.88 92 ARG A C 1
ATOM 750 O O . ARG A 1 92 ? -6.536 9.623 -3.007 1.00 97.88 92 ARG A O 1
ATOM 757 N N . ASN A 1 93 ? -7.678 9.655 -1.074 1.00 97.88 93 ASN A N 1
ATOM 758 C CA . ASN A 1 93 ? -6.788 10.577 -0.362 1.00 97.88 93 ASN A CA 1
ATOM 759 C C . ASN A 1 93 ? -5.637 9.854 0.343 1.00 97.88 93 ASN A C 1
ATOM 761 O O . ASN A 1 93 ? -4.828 10.4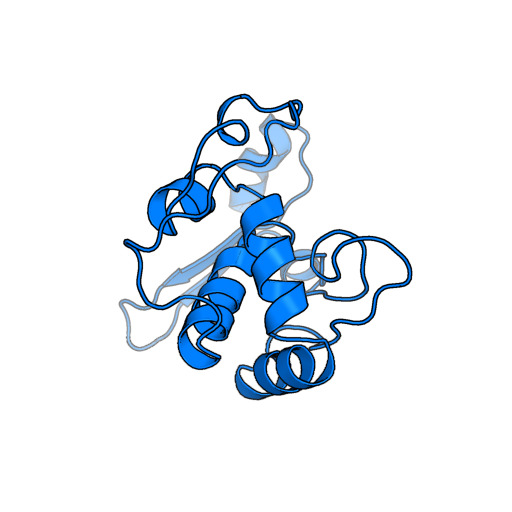81 1.030 1.00 97.88 93 ASN A O 1
ATOM 765 N N . SER A 1 94 ? -5.569 8.528 0.193 1.00 97.94 94 SER A N 1
ATOM 766 C CA . SER A 1 94 ? -4.599 7.687 0.876 1.00 97.94 94 SER A CA 1
ATOM 767 C C . SER A 1 94 ? -4.585 7.926 2.395 1.00 97.94 94 SER A C 1
ATOM 769 O O . SER A 1 94 ? -3.526 7.961 3.022 1.00 97.94 94 SER A O 1
ATOM 771 N N . THR A 1 95 ? -5.766 8.104 2.990 1.00 98.38 95 THR A N 1
ATOM 772 C CA . THR A 1 95 ? -5.948 8.494 4.393 1.00 98.38 95 THR A CA 1
ATOM 773 C C . THR A 1 95 ? -5.505 7.378 5.330 1.00 98.38 95 THR A C 1
ATOM 775 O O . THR A 1 95 ? -6.249 6.432 5.564 1.00 98.38 95 THR A O 1
ATOM 778 N N . VAL A 1 96 ? -4.271 7.468 5.836 1.00 97.62 96 VAL A N 1
ATOM 779 C CA . VAL A 1 96 ? -3.611 6.389 6.596 1.00 97.62 96 VAL A CA 1
ATOM 780 C C . VAL A 1 96 ? -4.394 6.024 7.855 1.00 97.62 96 VAL A C 1
ATOM 782 O O . VAL A 1 96 ? -4.640 4.843 8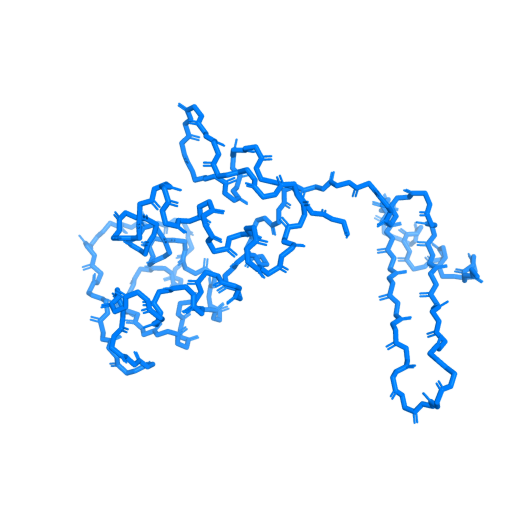.073 1.00 97.62 96 VAL A O 1
ATOM 785 N N . TRP A 1 97 ? -4.903 7.017 8.588 1.00 98.12 97 TRP A N 1
ATOM 786 C CA . TRP A 1 97 ? -5.572 6.780 9.869 1.00 98.12 97 TRP A CA 1
ATOM 787 C C . TRP A 1 97 ? -6.829 5.906 9.776 1.00 98.12 97 TRP A C 1
ATOM 789 O O . TRP A 1 97 ? -7.155 5.206 10.724 1.00 98.12 97 TRP A O 1
ATOM 799 N N . VAL A 1 98 ? -7.517 5.866 8.629 1.00 98.56 98 VAL A N 1
ATOM 800 C CA . VAL A 1 98 ? -8.643 4.933 8.430 1.00 98.56 98 VAL A CA 1
ATOM 801 C C . VAL A 1 98 ? -8.144 3.486 8.353 1.00 98.56 98 VAL A C 1
ATOM 803 O O . VAL A 1 98 ? -8.770 2.578 8.890 1.00 98.56 98 VAL A O 1
ATOM 806 N N . TYR A 1 99 ? -6.994 3.259 7.719 1.00 98.50 99 TYR A N 1
ATOM 807 C CA . TYR A 1 99 ? -6.409 1.924 7.581 1.00 98.50 99 TYR A CA 1
ATOM 808 C C . TYR A 1 99 ? -5.697 1.461 8.857 1.00 98.50 99 TYR A C 1
ATOM 810 O O . TYR A 1 99 ? -5.633 0.259 9.097 1.00 98.50 99 TYR A O 1
ATOM 818 N N . GLU A 1 100 ? -5.238 2.382 9.705 1.00 98.00 100 GLU A N 1
ATOM 819 C CA . GLU A 1 100 ? -4.805 2.076 11.077 1.00 98.00 100 GLU A CA 1
ATOM 820 C C . GLU A 1 100 ? -5.966 1.478 11.898 1.00 98.00 100 GLU A C 1
ATOM 822 O O . GLU A 1 100 ? -5.779 0.489 12.611 1.00 98.00 100 GLU A O 1
ATOM 827 N N . LEU A 1 101 ? -7.194 2.004 11.746 1.00 97.94 101 LEU A N 1
ATOM 828 C CA . LEU A 1 101 ? -8.388 1.430 12.387 1.00 97.94 101 LEU A CA 1
ATOM 829 C C . LEU A 1 101 ? -8.656 -0.000 11.902 1.00 97.94 101 LEU A C 1
ATOM 831 O O . LEU A 1 101 ? -8.936 -0.880 12.716 1.00 97.94 101 LEU A O 1
ATOM 835 N N . PHE A 1 102 ? -8.527 -0.252 10.595 1.00 98.44 102 PHE A N 1
ATOM 836 C CA . PHE A 1 102 ? -8.684 -1.600 10.041 1.00 98.44 102 PHE A CA 1
ATOM 837 C C . PHE A 1 102 ? -7.619 -2.560 10.553 1.00 98.44 102 PHE A C 1
ATOM 839 O O . PHE A 1 102 ? -7.961 -3.669 10.955 1.00 98.44 102 PHE A O 1
ATOM 846 N N . ALA A 1 103 ? -6.355 -2.139 10.602 1.00 97.44 103 ALA A N 1
ATOM 847 C CA . ALA A 1 103 ? -5.279 -2.967 11.135 1.00 97.44 103 ALA A CA 1
ATOM 848 C C . ALA A 1 103 ? -5.560 -3.381 12.582 1.00 97.44 103 ALA A C 1
ATOM 850 O O . ALA A 1 103 ? -5.428 -4.557 12.921 1.00 97.44 103 ALA A O 1
ATOM 851 N N . LYS A 1 104 ? -6.007 -2.425 13.407 1.00 96.50 104 LYS A N 1
ATOM 852 C CA . LYS A 1 104 ? -6.365 -2.663 14.807 1.00 96.50 104 LYS A CA 1
ATOM 853 C C . LYS A 1 104 ? -7.510 -3.668 14.952 1.00 96.50 104 LYS A C 1
ATOM 855 O O . LYS A 1 104 ? -7.415 -4.560 15.788 1.00 96.50 104 LYS A O 1
ATOM 860 N N . GLU A 1 105 ? -8.567 -3.530 14.156 1.00 97.50 105 GLU A N 1
ATOM 861 C CA . GLU A 1 105 ? -9.740 -4.414 14.213 1.00 97.50 105 GLU A CA 1
ATOM 862 C C . GLU A 1 105 ? -9.443 -5.820 13.661 1.00 97.50 105 GLU A C 1
ATOM 864 O O . GLU A 1 105 ? -9.910 -6.826 14.190 1.00 97.50 105 GLU A O 1
ATOM 869 N N . ILE A 1 106 ? -8.636 -5.913 12.600 1.00 97.81 106 ILE A N 1
ATOM 870 C CA . ILE A 1 106 ? -8.252 -7.188 11.979 1.00 97.81 106 ILE A CA 1
ATOM 871 C C . ILE A 1 106 ? -7.286 -7.963 12.888 1.00 97.81 106 ILE A C 1
ATOM 873 O O . ILE A 1 106 ? -7.444 -9.177 13.050 1.00 97.81 106 ILE A O 1
ATOM 877 N N . GLY A 1 107 ? -6.294 -7.278 13.461 1.00 95.81 107 GLY A N 1
ATOM 878 C CA . GLY A 1 107 ? -5.229 -7.865 14.273 1.00 95.81 107 GLY A CA 1
ATOM 879 C C . GLY A 1 107 ? -4.218 -8.709 13.481 1.00 95.81 107 GLY A C 1
ATOM 880 O O . GLY A 1 107 ? -4.500 -9.249 12.405 1.00 95.81 107 GLY A O 1
ATOM 881 N N . ASP A 1 108 ? -3.018 -8.866 14.040 1.00 94.38 108 ASP A N 1
ATOM 882 C CA . ASP A 1 108 ? -1.856 -9.447 13.349 1.00 94.38 108 ASP A CA 1
ATOM 883 C C . ASP A 1 108 ? -2.070 -10.890 12.879 1.00 94.38 108 ASP A C 1
ATOM 885 O O . ASP A 1 108 ? -1.690 -11.254 11.762 1.00 94.38 108 ASP A O 1
ATOM 889 N N . ASP A 1 109 ? -2.713 -11.724 13.698 1.00 96.31 109 ASP A N 1
ATOM 890 C CA . ASP A 1 109 ? -2.960 -13.129 13.364 1.00 96.31 109 ASP A CA 1
ATOM 891 C C . ASP A 1 109 ? -3.861 -13.270 12.137 1.00 96.31 109 ASP A C 1
ATOM 893 O O . ASP A 1 109 ? -3.617 -14.101 11.254 1.00 96.31 109 ASP A O 1
ATOM 897 N N . LYS A 1 110 ? -4.917 -12.453 12.060 1.00 97.94 110 LYS A N 1
ATOM 898 C CA . LYS A 1 110 ? -5.847 -12.477 10.931 1.00 97.94 110 LYS A CA 1
ATOM 899 C C . LYS A 1 110 ? -5.206 -11.840 9.703 1.00 97.94 110 LYS A C 1
ATOM 901 O O . LYS A 1 110 ? -5.310 -12.421 8.624 1.00 97.94 110 LYS A O 1
ATOM 906 N N . ALA A 1 111 ? -4.468 -10.741 9.872 1.00 98.06 111 ALA A N 1
ATOM 907 C CA . ALA A 1 111 ? -3.685 -10.124 8.804 1.00 98.06 111 ALA A CA 1
ATOM 908 C C . ALA A 1 111 ? -2.703 -11.131 8.183 1.00 98.06 111 ALA A C 1
ATOM 910 O O . ALA A 1 111 ? -2.690 -11.316 6.966 1.00 98.06 111 ALA A O 1
ATOM 911 N N . ARG A 1 112 ? -1.956 -11.881 9.004 1.00 98.31 112 ARG A N 1
ATOM 912 C CA . ARG A 1 112 ? -1.032 -12.926 8.536 1.00 98.31 112 ARG A CA 1
ATOM 913 C C . ARG A 1 112 ? -1.756 -14.034 7.773 1.00 98.31 112 ARG A C 1
ATOM 915 O O . ARG A 1 112 ? -1.256 -14.493 6.746 1.00 98.31 112 ARG A O 1
ATOM 922 N N . ARG A 1 113 ? -2.927 -14.473 8.249 1.00 98.62 113 ARG A N 1
ATOM 923 C CA . ARG A 1 113 ? -3.749 -15.469 7.538 1.00 98.62 113 ARG A CA 1
ATOM 924 C C . ARG A 1 113 ? -4.213 -14.950 6.179 1.00 98.62 113 ARG A C 1
ATOM 926 O O . ARG A 1 113 ? -4.091 -15.678 5.198 1.00 98.62 113 ARG A O 1
ATOM 933 N N . TYR A 1 114 ? -4.694 -13.711 6.108 1.00 98.69 114 TYR A N 1
ATOM 934 C CA . TYR A 1 114 ? -5.114 -13.098 4.851 1.00 98.69 114 TYR A CA 1
ATOM 935 C C . TYR A 1 114 ? -3.964 -12.959 3.856 1.00 98.69 114 TYR A C 1
ATOM 937 O O . TYR A 1 114 ? -4.092 -13.406 2.720 1.00 98.69 114 TYR A O 1
ATOM 945 N N . LEU A 1 115 ? -2.826 -12.418 4.296 1.00 98.75 115 LEU A N 1
ATOM 946 C CA . LEU A 1 115 ? -1.635 -12.247 3.463 1.00 98.75 115 LEU A CA 1
ATOM 947 C C . LEU A 1 115 ? -1.161 -13.574 2.860 1.00 98.75 115 LEU A C 1
ATOM 949 O O . LEU A 1 115 ? -0.863 -13.633 1.670 1.00 98.75 115 LEU A O 1
ATOM 953 N N . LYS A 1 116 ? -1.150 -14.651 3.658 1.00 98.62 116 LYS A N 1
ATOM 954 C CA . LYS A 1 116 ? -0.833 -16.003 3.174 1.00 98.62 116 LYS A CA 1
ATOM 955 C C . LYS A 1 116 ? -1.879 -16.528 2.192 1.00 98.62 116 LYS A C 1
ATOM 957 O O . LYS A 1 116 ? -1.517 -17.153 1.204 1.00 98.62 116 LYS A O 1
ATOM 962 N N . LYS A 1 117 ? -3.167 -16.281 2.453 1.00 98.56 117 LYS A N 1
ATOM 963 C CA . LYS A 1 117 ? -4.277 -16.763 1.615 1.00 98.56 117 LYS A CA 1
ATOM 964 C C . LYS A 1 117 ? -4.220 -16.207 0.190 1.00 98.56 117 LYS A C 1
ATOM 966 O O . LYS A 1 117 ? -4.627 -16.906 -0.730 1.00 98.56 117 LYS A O 1
ATOM 971 N N . ILE A 1 118 ? -3.738 -14.976 0.018 1.00 98.06 118 ILE A N 1
ATOM 972 C CA . ILE A 1 118 ? -3.639 -14.317 -1.293 1.00 98.06 118 ILE A CA 1
ATOM 973 C C . ILE A 1 118 ? -2.212 -14.294 -1.868 1.00 98.06 118 ILE A C 1
ATOM 975 O O . ILE A 1 118 ? -1.982 -13.598 -2.851 1.00 98.06 118 ILE A O 1
ATOM 979 N N . ASP A 1 119 ? -1.267 -15.005 -1.244 1.00 98.25 119 ASP A N 1
ATOM 980 C CA . ASP A 1 119 ? 0.151 -15.044 -1.637 1.00 98.25 119 ASP A CA 1
ATOM 981 C C . ASP A 1 119 ? 0.800 -13.646 -1.788 1.00 98.25 119 ASP A C 1
ATOM 983 O O . ASP A 1 119 ? 1.475 -13.325 -2.767 1.00 98.25 119 ASP A O 1
ATOM 987 N N . TYR A 1 120 ? 0.564 -12.756 -0.816 1.00 98.56 120 TYR A N 1
ATOM 988 C CA . TYR A 1 120 ? 1.027 -11.367 -0.900 1.00 98.56 120 TYR A CA 1
ATOM 989 C C . TYR A 1 120 ? 2.479 -11.205 -0.431 1.00 98.56 120 TYR A C 1
ATOM 991 O O . TYR A 1 120 ? 2.757 -11.016 0.758 1.00 98.56 120 TYR A O 1
ATOM 999 N N . GLY A 1 121 ? 3.419 -11.215 -1.377 1.00 98.25 121 GLY A N 1
ATOM 1000 C CA . GLY A 1 121 ? 4.818 -10.864 -1.126 1.00 98.25 121 GLY A CA 1
ATOM 1001 C C . GLY A 1 121 ? 5.511 -11.820 -0.148 1.00 98.25 121 GLY A C 1
ATOM 1002 O O . GLY A 1 121 ? 5.660 -13.006 -0.427 1.00 98.25 121 GLY A O 1
ATOM 1003 N N . ASN A 1 122 ? 6.010 -11.307 0.979 1.00 98.38 122 ASN A N 1
ATOM 1004 C CA . ASN A 1 122 ? 6.576 -12.127 2.061 1.00 98.38 122 ASN A CA 1
ATOM 1005 C C . ASN A 1 122 ? 5.565 -12.507 3.160 1.00 98.38 122 ASN A C 1
ATOM 1007 O O . ASN A 1 122 ? 5.939 -13.222 4.088 1.00 98.38 122 ASN A O 1
ATOM 1011 N N . ALA A 1 123 ? 4.315 -12.043 3.059 1.00 98.00 123 ALA A N 1
ATOM 1012 C CA . ALA A 1 123 ? 3.229 -12.304 4.001 1.00 98.00 123 ALA A CA 1
ATOM 1013 C C . ALA A 1 123 ? 3.579 -12.077 5.488 1.00 98.00 123 ALA A C 1
ATOM 1015 O O . ALA A 1 123 ? 3.089 -12.800 6.367 1.00 98.00 123 ALA A O 1
ATOM 1016 N N . ASP A 1 124 ? 4.418 -11.077 5.773 1.00 97.50 124 ASP A N 1
ATOM 1017 C CA . ASP A 1 124 ? 4.853 -10.770 7.132 1.00 97.50 124 ASP A CA 1
ATOM 1018 C C . ASP A 1 124 ? 4.323 -9.416 7.630 1.00 97.50 124 ASP A C 1
ATOM 1020 O O . ASP A 1 124 ? 4.891 -8.381 7.291 1.00 97.50 124 ASP A O 1
ATOM 1024 N N . PRO A 1 125 ? 3.259 -9.399 8.456 1.00 97.00 125 PRO A N 1
ATOM 1025 C CA . PRO A 1 125 ? 2.762 -8.185 9.092 1.00 97.00 125 PRO A CA 1
ATOM 1026 C C . PRO A 1 125 ? 3.540 -7.815 10.370 1.00 97.00 125 PRO A C 1
ATOM 1028 O O . PRO A 1 125 ? 3.027 -7.061 11.187 1.00 97.00 125 PRO A O 1
ATOM 1031 N N . SER A 1 126 ? 4.740 -8.361 10.607 1.00 95.94 126 SER A N 1
ATOM 1032 C CA . SER A 1 126 ? 5.527 -7.990 11.789 1.00 95.94 126 SER A CA 1
ATOM 1033 C C . SER A 1 126 ? 6.006 -6.535 11.714 1.00 95.94 126 SER A C 1
ATOM 1035 O O . SER A 1 126 ? 6.392 -6.037 10.653 1.00 95.94 126 SER A O 1
ATOM 1037 N N . THR A 1 127 ? 5.991 -5.846 12.852 1.00 94.75 127 THR A N 1
ATOM 1038 C CA . THR A 1 127 ? 6.502 -4.481 12.988 1.00 94.75 127 THR A CA 1
ATOM 1039 C C . THR A 1 127 ? 6.965 -4.226 14.422 1.00 94.75 127 THR A C 1
ATOM 1041 O O . THR A 1 127 ? 6.369 -4.740 15.368 1.00 94.75 127 THR A O 1
ATOM 1044 N N . SER A 1 128 ? 8.048 -3.463 14.595 1.00 90.00 128 SER A N 1
ATOM 1045 C CA . SER A 1 128 ? 8.508 -2.994 15.912 1.00 90.00 128 SER A CA 1
ATOM 1046 C C . SER A 1 128 ? 7.937 -1.625 16.286 1.00 90.00 128 SER A C 1
ATOM 1048 O O . SER A 1 128 ? 7.933 -1.270 17.461 1.00 90.00 128 SER A O 1
ATOM 1050 N N . ASN A 1 129 ? 7.510 -0.844 15.291 1.00 84.88 129 ASN A N 1
ATOM 1051 C CA . ASN A 1 129 ? 6.895 0.468 15.453 1.00 84.88 129 ASN A CA 1
ATOM 1052 C C . ASN A 1 129 ? 6.099 0.834 14.191 1.00 84.88 129 ASN A C 1
ATOM 1054 O O . ASN A 1 129 ? 6.507 0.479 13.088 1.00 84.88 129 ASN A O 1
ATOM 1058 N N . GLY A 1 130 ? 5.000 1.567 14.354 1.00 88.25 130 GLY A N 1
ATOM 1059 C CA . GLY A 1 130 ? 4.168 2.009 13.236 1.00 88.25 130 GLY A CA 1
ATOM 1060 C C . GLY A 1 130 ? 3.484 0.864 12.485 1.00 88.25 130 GLY A C 1
ATOM 1061 O O . GLY A 1 130 ? 3.393 -0.270 12.961 1.00 88.25 130 GLY A O 1
ATOM 1062 N N . ASP A 1 131 ? 2.997 1.173 11.288 1.00 94.12 131 ASP A N 1
ATOM 1063 C CA . ASP A 1 131 ? 2.202 0.259 10.474 1.00 94.12 131 ASP A CA 1
ATOM 1064 C C . ASP A 1 131 ? 3.058 -0.752 9.709 1.00 94.12 131 ASP A C 1
ATOM 1066 O O . ASP A 1 131 ? 4.012 -0.389 9.010 1.00 94.12 131 ASP A O 1
ATOM 1070 N N . TYR A 1 132 ? 2.659 -2.026 9.724 1.00 95.81 132 TYR A N 1
ATOM 1071 C CA . TYR A 1 132 ? 3.441 -3.091 9.092 1.00 95.81 132 TYR A CA 1
ATOM 1072 C C . TYR A 1 132 ? 3.600 -2.950 7.570 1.00 95.81 132 TYR A C 1
ATOM 1074 O O . TYR A 1 132 ? 4.545 -3.495 7.006 1.00 95.81 132 TYR A O 1
ATOM 1082 N N . TRP A 1 133 ? 2.706 -2.215 6.897 1.00 97.69 133 TRP A N 1
ATOM 1083 C CA . TRP A 1 133 ? 2.770 -1.953 5.454 1.00 97.69 133 TRP A CA 1
ATOM 1084 C C . TRP A 1 133 ? 3.535 -0.676 5.085 1.00 97.69 133 TRP A C 1
ATOM 1086 O O . TRP A 1 133 ? 3.695 -0.413 3.894 1.00 97.69 133 TRP A O 1
ATOM 1096 N N . ILE A 1 134 ? 3.967 0.126 6.066 1.00 96.38 134 ILE A N 1
ATOM 1097 C CA . ILE A 1 134 ? 4.754 1.351 5.855 1.00 96.38 134 ILE A CA 1
ATOM 1098 C C . ILE A 1 134 ? 6.163 1.155 6.410 1.00 96.38 134 ILE A C 1
ATOM 1100 O O . ILE A 1 134 ? 7.123 1.207 5.640 1.00 96.38 134 ILE A O 1
ATOM 1104 N N . GLU A 1 135 ? 6.262 0.891 7.713 1.00 93.25 135 GLU A N 1
ATOM 1105 C CA . GLU A 1 135 ? 7.512 0.866 8.488 1.00 93.25 135 GLU A CA 1
ATOM 1106 C C . GLU A 1 135 ? 7.903 -0.542 8.967 1.00 93.25 135 GLU A C 1
ATOM 1108 O O . GLU A 1 135 ? 9.000 -0.730 9.491 1.00 93.25 135 GLU A O 1
ATOM 1113 N N . GLY A 1 136 ? 7.029 -1.537 8.779 1.00 94.75 136 GLY A N 1
ATOM 1114 C CA . GLY A 1 136 ? 7.294 -2.917 9.182 1.00 94.75 136 GLY A CA 1
ATOM 1115 C C . GLY A 1 136 ? 7.964 -3.788 8.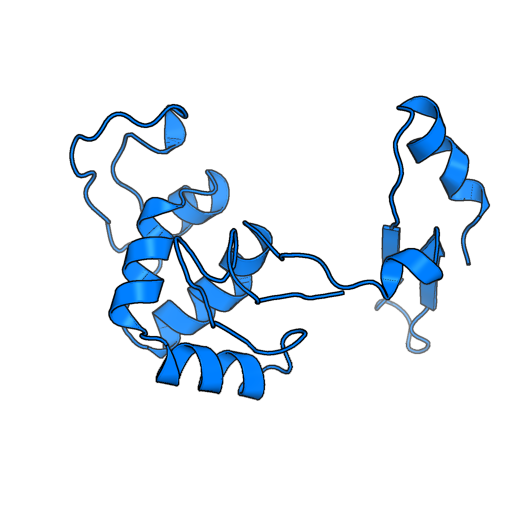120 1.00 94.75 136 GLY A C 1
ATOM 1116 O O . GLY A 1 136 ? 8.555 -3.324 7.143 1.00 94.75 136 GLY A O 1
ATOM 1117 N N . SER A 1 137 ? 7.856 -5.097 8.332 1.00 96.81 137 SER A N 1
ATOM 1118 C CA . SER A 1 137 ? 8.549 -6.121 7.547 1.00 96.81 137 SER A CA 1
ATOM 1119 C C . SER A 1 137 ? 7.847 -6.488 6.240 1.00 96.81 137 SER A C 1
ATOM 1121 O O . SER A 1 137 ? 8.425 -7.228 5.438 1.00 96.81 137 SER A O 1
ATOM 1123 N N . LEU A 1 138 ? 6.616 -6.021 6.000 1.00 98.38 138 LEU A N 1
ATOM 1124 C CA . LEU A 1 138 ? 5.848 -6.424 4.824 1.00 98.38 138 LEU A CA 1
ATOM 1125 C C . LEU A 1 138 ? 6.525 -5.918 3.549 1.00 98.38 138 LEU A C 1
ATOM 1127 O O . LEU A 1 138 ? 6.757 -4.722 3.384 1.00 98.38 138 LEU A O 1
ATOM 1131 N N . ALA A 1 139 ? 6.801 -6.826 2.614 1.00 98.44 139 ALA A N 1
ATOM 1132 C CA . ALA A 1 139 ? 7.460 -6.481 1.364 1.00 98.44 139 ALA A CA 1
ATOM 1133 C C . ALA A 1 139 ? 6.927 -7.296 0.179 1.00 98.44 139 ALA A C 1
ATOM 1135 O O . ALA A 1 139 ? 6.735 -8.511 0.277 1.00 98.44 139 ALA A O 1
ATOM 1136 N N . ILE A 1 140 ? 6.736 -6.629 -0.962 1.00 98.62 140 ILE A N 1
ATOM 1137 C CA . ILE A 1 140 ? 6.226 -7.205 -2.216 1.00 98.62 140 ILE A CA 1
ATOM 1138 C C . ILE A 1 140 ? 7.043 -6.718 -3.423 1.00 98.62 140 ILE A C 1
ATOM 1140 O O . ILE A 1 140 ? 7.675 -5.662 -3.361 1.00 98.62 140 ILE A O 1
ATOM 1144 N N . SER A 1 141 ? 7.060 -7.516 -4.491 1.00 95.75 141 SER A N 1
ATOM 1145 C CA . SER A 1 141 ? 7.685 -7.254 -5.797 1.00 95.75 141 SER A CA 1
ATOM 1146 C C . SER A 1 141 ? 6.737 -7.677 -6.905 1.00 95.75 141 SER A C 1
ATOM 1148 O O . SER A 1 141 ? 6.226 -8.812 -6.752 1.00 95.75 141 SER A O 1
#

Radius of gyration: 17.79 Å; chains: 1; bounding box: 38×35×42 Å

Sequence (141 aa):
ERSDWRKFFSEFQAKGTIVVADERQADRAMLVFDPVRSKKRYSPASTFKIPHTLFALDAGAVRDEFQIFRWDGVNRGFAGHNQDQDLRSAMRNSTVWVYELFAKEIGDDKARRYLKKIDYGNADPSTSNGDYWIEGSLAIS

pLDDT: mean 96.82, std 3.42, range [78.56, 98.81]

Foldseek 3Di:
DPCVCVVVQVVVVHDDKDWDFDPPDPPTDIDIDPVVRVQDKDQCQLVCLVLLVVLCCVLVVDVDQPDKDAAPCDDDPDPLLRGIHGSVSCSVVVNVVVSVSSCVSCDQVNQLVSCVVVVAAPSHQDDPDDGCSHHNDRIHD

InterPro domains:
  IPR001460 Penicillin-binding protein, transpeptidase [PF00905] (16-139)
  IPR002137 Beta-lactamase, class-D active site [PS00337] (44-54)
  IPR012338 Beta-lactamase/transpeptidase-like [G3DSA:3.40.710.10] (1-141)
  IPR012338 Beta-lactamase/transpeptidase-like [SSF56601] (4-141)

Secondary structure (DSSP, 8-state):
--GGGHHHHHTTT----EEEEE-SSSS-EEEEESHHHHTS-B--GGGGHHHHHHHHHHHTSS-STT--B---S---SSGGGSS-B-HHHHHHTT-HHHHHHHHHHH-HHHHHHHHHHTT-TT-----SSS-TTTTSS--B-

Organism: Klebsiella pneumoniae (NCBI:txid573)